Protein AF-A0A256YAK1-F1 (afdb_monomer)

Sequence (68 aa):
MKDMIKILIGLLMLVIPLYLIFPGSCMYSWGVAALNLLKGGIVILIFAVGIITIVIGINDLKENHNSN

Foldseek 3Di:
DVVVVVVVVVVCVVVVLVVLCDPPDPNVVVSVVVVVVVVVVVVVVVVVVVVVVVVVVVVVVVVVVVVD

pLDDT: mean 82.23, std 10.6, range [53.97, 97.12]

Radius of gyration: 22.32 Å; Cα contacts (8 Å, |Δi|>4): 15; chains: 1; bounding box: 60×26×54 Å

Structure (mmCIF, N/CA/C/O backbone):
data_AF-A0A256YAK1-F1
#
_entry.id   AF-A0A256YAK1-F1
#
loop_
_atom_site.group_PDB
_atom_site.id
_atom_site.type_symbol
_atom_site.label_atom_id
_atom_site.label_alt_id
_atom_site.label_comp_id
_atom_site.label_asym_id
_atom_site.label_entity_id
_atom_site.label_seq_id
_atom_site.pdbx_PDB_ins_code
_atom_site.Cartn_x
_atom_site.Cartn_y
_atom_site.Cartn_z
_atom_site.occupancy
_atom_site.B_iso_or_equiv
_atom_site.auth_seq_id
_atom_site.auth_comp_id
_atom_site.auth_asym_id
_atom_site.auth_atom_id
_atom_site.pdbx_PDB_model_num
ATOM 1 N N . MET A 1 1 ? 32.429 -1.745 2.359 1.00 60.56 1 MET A N 1
ATOM 2 C CA . MET A 1 1 ? 31.868 -2.859 1.550 1.00 60.56 1 MET A CA 1
ATOM 3 C C . MET A 1 1 ? 30.410 -3.179 1.883 1.00 60.56 1 MET A C 1
ATOM 5 O O . MET A 1 1 ? 29.608 -3.205 0.961 1.00 60.56 1 MET A O 1
ATOM 9 N N . LYS A 1 2 ? 30.030 -3.390 3.154 1.00 75.69 2 LYS A N 1
ATOM 10 C CA . LYS A 1 2 ? 28.652 -3.775 3.531 1.00 75.69 2 LYS A CA 1
ATOM 11 C C . LYS A 1 2 ? 27.586 -2.725 3.170 1.00 75.69 2 LYS A C 1
ATOM 13 O O . LYS A 1 2 ? 26.500 -3.094 2.738 1.00 75.69 2 LYS A O 1
ATOM 18 N N . ASP A 1 3 ? 27.907 -1.438 3.281 1.00 82.31 3 ASP A N 1
ATOM 19 C CA . ASP A 1 3 ? 26.934 -0.364 3.018 1.00 82.31 3 ASP A CA 1
ATOM 20 C C . ASP A 1 3 ? 26.644 -0.175 1.524 1.00 82.31 3 ASP A C 1
ATOM 22 O O . ASP A 1 3 ? 25.512 0.094 1.138 1.00 82.31 3 ASP A O 1
ATOM 26 N N . MET A 1 4 ? 27.629 -0.448 0.665 1.00 87.50 4 MET A N 1
ATOM 27 C CA . MET A 1 4 ? 27.464 -0.405 -0.791 1.00 87.50 4 MET A CA 1
ATOM 28 C C . MET A 1 4 ? 26.543 -1.527 -1.297 1.00 87.50 4 MET A C 1
ATOM 30 O O . MET A 1 4 ? 25.743 -1.310 -2.200 1.00 87.50 4 MET A O 1
ATOM 34 N N . ILE A 1 5 ? 26.599 -2.707 -0.666 1.00 90.31 5 ILE A N 1
ATOM 35 C CA . ILE A 1 5 ? 25.706 -3.837 -0.965 1.00 90.31 5 ILE A CA 1
ATOM 36 C C . ILE A 1 5 ? 24.265 -3.525 -0.541 1.00 90.31 5 ILE A C 1
ATOM 38 O O . ILE A 1 5 ? 23.340 -3.831 -1.285 1.00 90.31 5 ILE A O 1
ATOM 42 N N . LYS A 1 6 ? 24.059 -2.874 0.615 1.00 86.38 6 LYS A N 1
ATOM 43 C CA . LYS A 1 6 ? 22.721 -2.440 1.059 1.00 86.38 6 LYS A CA 1
ATOM 44 C C . LYS A 1 6 ? 22.099 -1.439 0.087 1.00 86.38 6 LYS A C 1
ATOM 46 O O . LYS A 1 6 ? 20.931 -1.582 -0.261 1.00 86.38 6 LYS A O 1
ATOM 51 N N . ILE A 1 7 ? 22.886 -0.464 -0.370 1.00 88.56 7 ILE A N 1
ATOM 52 C CA . ILE A 1 7 ? 22.441 0.524 -1.361 1.00 88.56 7 ILE A CA 1
ATOM 53 C C . ILE A 1 7 ? 22.112 -0.165 -2.689 1.00 88.56 7 ILE A C 1
ATOM 55 O O . ILE A 1 7 ? 21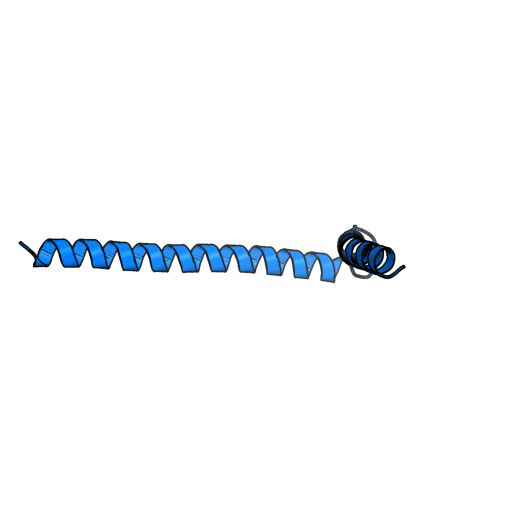.056 0.092 -3.258 1.00 88.56 7 ILE A O 1
ATOM 59 N N . LEU A 1 8 ? 22.963 -1.085 -3.154 1.00 90.75 8 LEU A N 1
ATOM 60 C CA . LEU A 1 8 ? 22.733 -1.832 -4.391 1.00 90.75 8 LEU A CA 1
ATOM 61 C C . LEU A 1 8 ? 21.473 -2.704 -4.319 1.00 90.75 8 LEU A C 1
ATOM 63 O O . LEU A 1 8 ? 20.701 -2.736 -5.270 1.00 90.75 8 LEU A O 1
ATOM 67 N N . ILE A 1 9 ? 21.238 -3.371 -3.187 1.00 90.19 9 ILE A N 1
ATOM 68 C CA . ILE A 1 9 ? 20.032 -4.172 -2.946 1.00 90.19 9 ILE A CA 1
ATOM 69 C C . ILE A 1 9 ? 18.785 -3.291 -2.916 1.00 90.19 9 ILE A C 1
ATOM 71 O O . ILE A 1 9 ? 17.802 -3.630 -3.568 1.00 90.19 9 ILE A O 1
ATOM 75 N N . GLY A 1 10 ? 18.830 -2.151 -2.220 1.00 84.25 10 GLY A N 1
ATOM 76 C CA . GLY A 1 10 ? 17.723 -1.194 -2.204 1.00 84.25 10 GLY A CA 1
ATOM 77 C C . GLY A 1 10 ? 17.414 -0.644 -3.598 1.00 84.25 10 GLY A C 1
ATOM 78 O O . GLY A 1 10 ? 16.252 -0.551 -3.987 1.00 84.25 10 GLY A O 1
ATOM 79 N N . LEU A 1 11 ? 18.454 -0.358 -4.383 1.00 89.69 11 LEU A N 1
ATOM 80 C CA . LEU A 1 11 ? 18.313 0.087 -5.766 1.00 89.69 11 LEU A CA 1
ATOM 81 C C . LEU A 1 11 ? 17.708 -1.010 -6.653 1.00 89.69 11 LEU A C 1
ATOM 83 O O . LEU A 1 11 ? 16.784 -0.731 -7.412 1.00 89.69 11 LEU A O 1
ATOM 87 N N . LEU A 1 12 ? 18.159 -2.262 -6.521 1.00 87.12 12 LEU A N 1
ATOM 88 C CA . LEU A 1 12 ? 17.571 -3.405 -7.230 1.00 87.12 12 LEU A CA 1
ATOM 89 C C . LEU A 1 12 ? 16.084 -3.573 -6.884 1.00 87.12 12 LEU A C 1
ATOM 91 O O . LEU A 1 12 ? 15.261 -3.779 -7.774 1.00 87.12 12 LEU A O 1
ATOM 95 N N . MET A 1 13 ? 15.741 -3.436 -5.600 1.00 80.44 13 MET A N 1
ATOM 96 C CA . MET A 1 13 ? 14.369 -3.528 -5.094 1.00 80.44 13 MET A CA 1
ATOM 97 C C . MET A 1 13 ? 13.441 -2.449 -5.657 1.00 80.44 13 MET A C 1
ATOM 99 O O . MET A 1 13 ? 12.240 -2.681 -5.732 1.00 80.44 13 MET A O 1
ATOM 103 N N . LEU A 1 14 ? 13.974 -1.297 -6.069 1.00 81.62 14 LEU A N 1
ATOM 104 C CA . LEU A 1 14 ? 13.210 -0.246 -6.743 1.00 81.62 14 LEU A CA 1
ATOM 105 C C . LEU A 1 14 ? 13.139 -0.461 -8.259 1.00 81.62 14 LEU A C 1
ATOM 107 O O . LEU A 1 14 ? 12.069 -0.344 -8.852 1.00 81.62 14 LEU A O 1
ATOM 111 N N . VAL A 1 15 ? 14.266 -0.790 -8.895 1.00 81.50 15 VAL A N 1
ATOM 112 C CA . VAL A 1 15 ? 14.382 -0.856 -10.361 1.0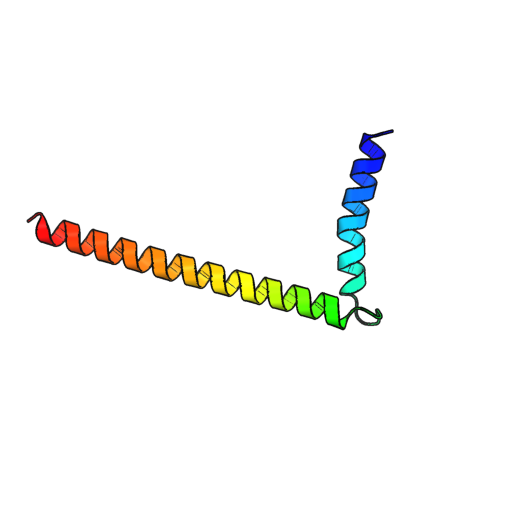0 81.50 15 VAL A CA 1
ATOM 113 C C . VAL A 1 15 ? 13.645 -2.063 -10.948 1.00 81.50 15 VAL A C 1
ATOM 115 O O . VAL A 1 15 ? 13.009 -1.941 -11.992 1.00 81.50 15 VAL A O 1
ATOM 118 N N . ILE A 1 16 ? 13.678 -3.218 -10.277 1.00 77.50 16 ILE A N 1
ATOM 119 C CA . ILE A 1 16 ? 13.012 -4.443 -10.746 1.00 77.50 16 ILE A CA 1
ATOM 120 C C . ILE A 1 16 ? 11.491 -4.257 -10.888 1.00 77.50 16 ILE A C 1
ATOM 122 O O . ILE A 1 16 ? 10.980 -4.481 -11.986 1.00 77.50 16 ILE A O 1
ATOM 126 N N . PRO A 1 17 ? 10.740 -3.822 -9.857 1.00 70.00 17 PRO A N 1
ATOM 127 C CA . PRO A 1 17 ? 9.302 -3.619 -10.005 1.00 70.00 17 PRO A CA 1
ATOM 128 C C . PRO A 1 17 ? 8.967 -2.512 -11.010 1.00 70.00 17 PRO A C 1
ATOM 130 O O . PRO A 1 17 ? 7.994 -2.663 -11.743 1.00 70.00 17 PRO A O 1
ATOM 133 N N . LEU A 1 18 ? 9.791 -1.460 -11.122 1.00 73.44 18 LEU A N 1
ATOM 134 C CA . LEU A 1 18 ? 9.652 -0.425 -12.159 1.00 73.44 18 LEU A CA 1
ATOM 135 C C . LEU A 1 18 ? 9.795 -0.992 -13.584 1.00 73.44 18 LEU A C 1
ATOM 137 O O . LEU A 1 18 ? 9.056 -0.593 -14.481 1.00 73.44 18 LEU A O 1
ATOM 141 N N . TYR A 1 19 ? 10.705 -1.945 -13.797 1.00 71.19 19 TYR A N 1
ATOM 142 C CA . TYR A 1 19 ? 10.860 -2.631 -15.082 1.00 71.19 19 TYR A CA 1
ATOM 143 C C . TYR A 1 19 ? 9.700 -3.597 -15.369 1.00 71.19 19 TYR A C 1
ATOM 145 O O . TYR A 1 19 ? 9.208 -3.654 -16.496 1.00 71.19 19 TYR A O 1
ATOM 153 N N . LEU A 1 20 ? 9.209 -4.315 -14.351 1.00 68.00 20 LEU A N 1
ATOM 154 C CA . LEU A 1 20 ? 8.064 -5.222 -14.493 1.00 68.00 20 LEU A CA 1
A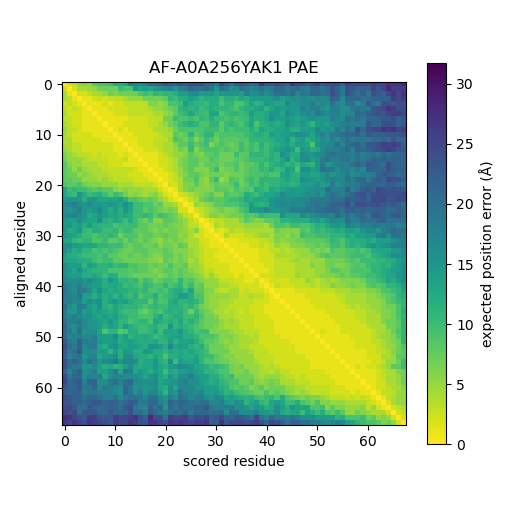TOM 155 C C . LEU A 1 20 ? 6.760 -4.506 -14.853 1.00 68.00 20 LEU A C 1
ATOM 157 O O . LEU A 1 20 ? 5.884 -5.133 -15.431 1.00 68.00 20 LEU A O 1
ATOM 161 N N . ILE A 1 21 ? 6.602 -3.227 -14.517 1.00 66.75 21 ILE A N 1
ATOM 162 C CA . ILE A 1 21 ? 5.413 -2.442 -14.884 1.00 66.75 21 ILE A CA 1
ATOM 163 C C . ILE A 1 21 ? 5.585 -1.696 -16.211 1.00 66.75 21 ILE A C 1
ATOM 165 O O . ILE A 1 21 ? 4.673 -0.982 -16.621 1.00 66.75 21 ILE A O 1
ATOM 169 N N . PHE A 1 22 ? 6.730 -1.826 -16.889 1.00 74.00 22 PHE A N 1
ATOM 170 C CA . PHE A 1 22 ? 6.966 -1.173 -18.173 1.00 74.00 22 PHE A CA 1
ATOM 171 C C . PHE A 1 22 ? 6.264 -1.948 -19.306 1.00 74.00 22 PHE A C 1
ATOM 173 O O . PHE A 1 22 ? 6.405 -3.180 -19.377 1.00 74.00 22 PHE A O 1
ATOM 180 N N . PRO A 1 23 ? 5.504 -1.270 -20.188 1.00 61.88 23 PRO A N 1
ATOM 181 C CA . PRO A 1 23 ? 4.784 -1.925 -21.278 1.00 61.88 23 PRO A CA 1
ATOM 182 C C . PRO A 1 23 ? 5.772 -2.592 -22.246 1.00 61.88 23 PRO A C 1
ATOM 184 O O . PRO A 1 23 ? 6.718 -1.959 -22.706 1.00 61.88 23 PRO A O 1
ATOM 187 N N . GLY A 1 24 ? 5.560 -3.882 -22.536 1.00 68.31 24 GLY A N 1
ATOM 188 C CA . GLY A 1 24 ? 6.452 -4.701 -23.374 1.00 68.31 24 GLY A CA 1
ATOM 189 C C . GLY A 1 24 ? 7.320 -5.710 -22.609 1.00 68.31 24 GLY A C 1
ATOM 190 O O . GLY A 1 24 ? 8.016 -6.506 -23.233 1.00 68.31 24 GLY A O 1
ATOM 191 N N . SER A 1 25 ? 7.261 -5.727 -21.273 1.00 66.62 25 SER A N 1
ATOM 192 C CA . SER A 1 25 ? 7.902 -6.765 -20.457 1.00 66.62 25 SER A CA 1
ATOM 193 C C . SER A 1 25 ? 7.021 -8.020 -20.326 1.00 66.62 25 SER A C 1
ATOM 195 O O . SER A 1 25 ? 5.796 -7.939 -20.244 1.00 66.62 25 SER A O 1
ATOM 197 N N . CYS A 1 26 ? 7.643 -9.204 -20.269 1.00 66.81 26 CYS A N 1
ATOM 198 C CA . CYS A 1 26 ? 6.938 -10.494 -20.165 1.00 66.81 26 CYS A CA 1
ATOM 199 C C . CYS A 1 26 ? 6.016 -10.578 -18.927 1.00 66.81 26 CYS A C 1
ATOM 201 O O . CYS A 1 26 ? 4.965 -11.213 -18.963 1.00 66.81 26 CYS A O 1
ATOM 203 N N . MET A 1 27 ? 6.370 -9.879 -17.841 1.00 67.88 27 MET A N 1
ATOM 204 C CA . MET A 1 27 ? 5.607 -9.847 -16.586 1.00 67.88 27 MET A CA 1
ATOM 205 C C . MET A 1 27 ? 4.756 -8.580 -16.399 1.00 67.88 27 MET A C 1
ATOM 207 O O . MET A 1 27 ? 4.226 -8.367 -15.307 1.00 67.88 27 MET A O 1
ATOM 211 N N . TYR A 1 28 ? 4.565 -7.779 -17.453 1.00 70.62 28 TYR A N 1
ATOM 212 C CA . TYR A 1 28 ? 3.755 -6.555 -17.420 1.00 70.62 28 TYR A CA 1
ATOM 213 C C . TYR A 1 28 ? 2.371 -6.768 -16.796 1.00 70.62 28 TYR A C 1
ATOM 215 O O . TYR A 1 28 ? 1.946 -6.010 -15.926 1.00 70.62 28 TYR A O 1
ATOM 223 N N . SER A 1 29 ? 1.698 -7.860 -17.171 1.00 76.94 29 SER A N 1
ATOM 224 C CA . SER A 1 29 ? 0.382 -8.226 -16.632 1.00 76.94 29 SER A CA 1
ATOM 225 C C . SER A 1 29 ? 0.397 -8.412 -15.109 1.00 76.94 29 SER A C 1
ATOM 227 O O . SER A 1 29 ? -0.481 -7.906 -14.410 1.00 76.94 29 SER A O 1
ATOM 229 N N . TRP A 1 30 ? 1.428 -9.069 -14.569 1.00 76.31 30 TRP A N 1
ATOM 230 C CA . TRP A 1 30 ? 1.549 -9.304 -13.130 1.00 76.31 30 TRP A CA 1
ATOM 231 C C . TRP A 1 30 ? 1.886 -8.019 -12.368 1.00 76.31 30 TRP A C 1
ATOM 233 O O . TRP A 1 30 ? 1.275 -7.746 -11.336 1.00 76.31 30 TRP A O 1
ATOM 243 N N . GLY A 1 31 ? 2.792 -7.191 -12.900 1.00 76.44 31 GLY A N 1
ATOM 244 C CA . GLY A 1 31 ? 3.115 -5.886 -12.318 1.00 76.44 31 GLY A CA 1
ATOM 245 C C . GLY A 1 31 ? 1.892 -4.967 -12.242 1.00 76.44 31 GLY A C 1
ATOM 246 O O . GLY A 1 31 ? 1.617 -4.370 -11.201 1.00 76.44 31 GLY A O 1
ATOM 247 N N . VAL A 1 32 ? 1.098 -4.907 -13.313 1.00 79.38 32 VAL A N 1
ATOM 248 C CA . VAL A 1 32 ? -0.158 -4.143 -13.345 1.00 79.38 32 VAL A CA 1
ATOM 249 C C . VAL A 1 32 ? -1.204 -4.736 -12.395 1.00 79.38 32 VAL A C 1
ATOM 251 O O . VAL A 1 32 ? -1.872 -3.983 -11.685 1.00 79.38 32 V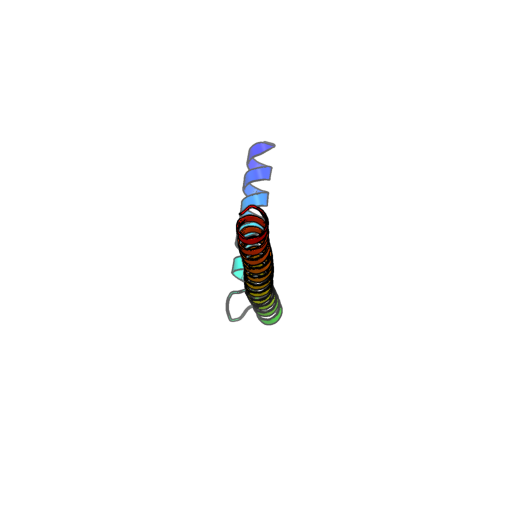AL A O 1
ATOM 254 N N . ALA A 1 33 ? -1.331 -6.065 -12.318 1.00 80.56 33 ALA A N 1
ATOM 255 C CA . ALA A 1 33 ? -2.240 -6.724 -11.380 1.00 80.56 33 ALA A CA 1
ATOM 256 C C . ALA A 1 33 ? -1.871 -6.435 -9.914 1.00 80.56 33 ALA A C 1
ATOM 258 O O . ALA A 1 33 ? -2.751 -6.106 -9.120 1.00 80.56 33 ALA A O 1
ATOM 259 N N . ALA A 1 34 ? -0.582 -6.474 -9.565 1.00 81.75 34 ALA A N 1
ATOM 260 C CA . ALA A 1 34 ? -0.094 -6.126 -8.233 1.00 81.75 34 ALA A CA 1
ATOM 261 C C . ALA A 1 34 ? -0.361 -4.649 -7.892 1.00 81.75 34 ALA A C 1
ATOM 263 O O . ALA A 1 34 ? -0.827 -4.344 -6.794 1.00 81.75 34 ALA A O 1
ATOM 264 N N . LEU A 1 35 ? -0.145 -3.730 -8.843 1.00 81.06 35 LEU A N 1
ATOM 265 C CA . LEU A 1 35 ? -0.489 -2.314 -8.675 1.00 81.06 35 LEU A CA 1
ATOM 266 C C . LEU A 1 35 ? -1.995 -2.100 -8.483 1.00 81.06 35 LEU A C 1
ATOM 268 O O . LEU A 1 35 ? -2.400 -1.294 -7.646 1.00 81.06 35 LEU A O 1
ATOM 272 N N . ASN A 1 36 ? -2.832 -2.811 -9.237 1.00 81.50 36 ASN A N 1
ATOM 273 C CA . ASN A 1 36 ? -4.284 -2.732 -9.098 1.00 81.50 36 ASN A CA 1
ATOM 274 C C . ASN A 1 36 ? -4.762 -3.312 -7.761 1.00 81.50 36 ASN A C 1
ATOM 276 O O . ASN A 1 36 ? -5.647 -2.733 -7.136 1.00 81.50 36 ASN A O 1
ATOM 280 N N . LEU A 1 37 ? -4.140 -4.392 -7.282 1.00 82.88 37 LEU A N 1
ATOM 281 C CA . LEU A 1 37 ? -4.406 -4.955 -5.960 1.00 82.88 37 LEU A CA 1
ATOM 282 C C . LEU A 1 37 ? -3.999 -3.981 -4.850 1.00 82.88 37 LEU A C 1
ATOM 284 O O . LEU A 1 37 ? -4.771 -3.775 -3.918 1.00 82.88 37 LEU A O 1
ATOM 288 N N . LEU A 1 38 ? -2.845 -3.317 -4.974 1.00 84.88 38 LEU A N 1
ATOM 289 C CA . LEU A 1 38 ? -2.410 -2.284 -4.031 1.00 84.88 38 LEU A CA 1
ATOM 290 C C . LEU A 1 38 ? -3.387 -1.101 -4.003 1.00 84.88 38 LEU A C 1
ATOM 292 O O . LEU A 1 38 ? -3.798 -0.668 -2.928 1.00 84.88 38 LEU A O 1
ATOM 296 N N . LYS A 1 39 ? -3.807 -0.608 -5.176 1.00 80.31 39 LYS A N 1
ATOM 297 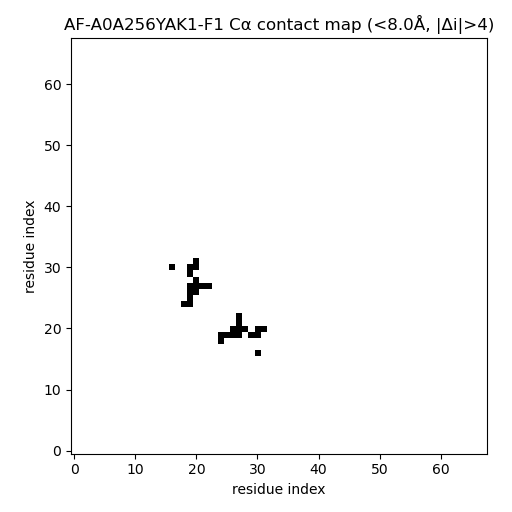C CA . LYS A 1 39 ? -4.826 0.448 -5.288 1.00 80.31 39 LYS A CA 1
ATOM 298 C C . LYS A 1 39 ? -6.145 0.024 -4.638 1.00 80.31 39 LYS A C 1
ATOM 300 O O . LYS A 1 39 ? -6.700 0.790 -3.857 1.00 80.31 39 LYS A O 1
ATOM 305 N N . GLY A 1 40 ? -6.615 -1.195 -4.907 1.00 78.06 40 GLY A N 1
ATOM 306 C CA . GLY A 1 40 ? -7.813 -1.752 -4.274 1.00 78.06 40 GLY A CA 1
ATOM 307 C C . GLY A 1 40 ? -7.673 -1.878 -2.754 1.00 78.06 40 GLY A C 1
ATOM 308 O O . GLY A 1 40 ? -8.578 -1.496 -2.018 1.00 78.06 40 GLY A O 1
ATOM 309 N N . GLY A 1 41 ? -6.512 -2.328 -2.273 1.00 87.44 41 GLY A N 1
ATOM 310 C CA . GLY A 1 41 ? -6.204 -2.440 -0.848 1.00 87.44 41 GLY A CA 1
ATOM 311 C C . GLY A 1 41 ? -6.232 -1.094 -0.124 1.00 87.44 41 GLY A C 1
ATOM 312 O O . GLY A 1 41 ? -6.818 -0.991 0.951 1.00 87.44 41 GLY A O 1
ATOM 313 N N . ILE A 1 42 ? -5.676 -0.041 -0.732 1.00 89.38 42 ILE A N 1
ATOM 314 C CA . ILE A 1 42 ? -5.720 1.323 -0.178 1.00 89.38 42 ILE A CA 1
ATOM 315 C C . ILE A 1 42 ? -7.167 1.816 -0.053 1.00 89.38 42 ILE A C 1
ATOM 317 O O . ILE A 1 42 ? -7.534 2.375 0.978 1.00 89.38 42 ILE A O 1
ATOM 321 N N . VAL A 1 43 ? -8.008 1.581 -1.065 1.00 84.44 43 VAL A N 1
ATOM 322 C CA . VAL A 1 43 ? -9.428 1.970 -1.023 1.00 84.44 43 VAL A CA 1
ATOM 323 C C . VAL A 1 43 ? -10.162 1.261 0.118 1.00 84.44 43 VAL A C 1
ATOM 325 O O . VAL A 1 43 ? -10.894 1.910 0.864 1.00 84.44 43 VAL A O 1
ATOM 328 N N . ILE A 1 44 ? -9.927 -0.041 0.306 1.00 86.94 44 ILE A N 1
ATOM 329 C CA . ILE A 1 44 ? -10.517 -0.814 1.411 1.00 86.94 44 ILE A CA 1
ATOM 330 C C . ILE A 1 44 ? -10.077 -0.254 2.770 1.00 86.94 44 ILE A C 1
ATOM 332 O O . ILE A 1 44 ? -10.911 -0.103 3.662 1.00 86.94 44 ILE A O 1
ATOM 336 N N . LEU A 1 45 ? -8.796 0.096 2.929 1.00 89.62 45 LEU A N 1
ATOM 337 C CA . LEU A 1 45 ? -8.287 0.697 4.166 1.00 89.62 45 LEU A CA 1
ATOM 338 C C . LEU A 1 45 ? -8.960 2.037 4.475 1.00 89.62 45 LEU A C 1
ATOM 340 O O . LEU A 1 45 ? -9.386 2.255 5.606 1.00 89.62 45 LEU A O 1
ATOM 344 N N . ILE A 1 46 ? -9.105 2.911 3.476 1.00 91.69 46 ILE A N 1
ATOM 345 C CA . ILE A 1 46 ? -9.803 4.195 3.636 1.00 91.69 46 ILE A CA 1
ATOM 346 C C . ILE A 1 46 ? -11.256 3.961 4.061 1.00 91.69 46 ILE A C 1
ATOM 348 O O . ILE A 1 46 ? -11.748 4.626 4.972 1.00 91.69 46 ILE A O 1
ATOM 352 N N . PHE A 1 47 ? -11.933 2.992 3.441 1.00 91.44 47 PHE A N 1
ATOM 353 C CA . PHE A 1 47 ? -13.318 2.664 3.767 1.00 91.44 47 PHE A CA 1
ATOM 354 C C . PHE A 1 47 ? -13.461 2.138 5.202 1.00 91.44 47 PHE A C 1
ATOM 356 O O . PHE A 1 47 ? -14.341 2.579 5.940 1.00 91.44 47 PHE A O 1
ATOM 363 N N . ALA A 1 48 ? -12.560 1.249 5.627 1.00 92.88 48 ALA A N 1
ATOM 364 C CA . ALA A 1 48 ? -12.534 0.719 6.986 1.00 92.88 48 ALA A CA 1
ATOM 365 C C . ALA A 1 48 ? -12.312 1.827 8.028 1.00 92.88 48 ALA A C 1
ATOM 367 O O . ALA A 1 48 ? -13.050 1.900 9.010 1.00 92.88 48 ALA A O 1
ATOM 368 N N . VAL A 1 49 ? -11.349 2.725 7.790 1.00 96.06 49 VAL A N 1
ATOM 369 C CA . VAL A 1 49 ? -11.101 3.883 8.663 1.00 96.06 49 VAL A CA 1
ATOM 370 C C . VAL A 1 49 ? -12.335 4.783 8.734 1.00 96.06 49 VAL A C 1
ATOM 372 O O . VAL A 1 49 ? -12.749 5.145 9.831 1.00 96.06 49 VAL A O 1
ATOM 375 N N . GLY A 1 50 ? -12.973 5.082 7.598 1.00 95.44 50 GLY A N 1
ATOM 376 C CA . GLY A 1 50 ? -14.191 5.894 7.558 1.00 95.44 50 GLY A CA 1
ATOM 377 C C . GLY A 1 50 ? -15.333 5.311 8.394 1.00 95.44 50 GLY A C 1
ATOM 378 O O . GLY A 1 50 ? -15.957 6.035 9.168 1.00 95.44 50 GLY A O 1
ATOM 379 N N . ILE A 1 51 ? -15.572 3.997 8.303 1.00 97.06 51 ILE A N 1
ATOM 380 C CA . ILE A 1 51 ? -16.584 3.315 9.126 1.00 97.06 51 ILE A CA 1
ATOM 381 C C . ILE A 1 51 ? -16.248 3.443 10.614 1.00 97.06 51 ILE A C 1
AT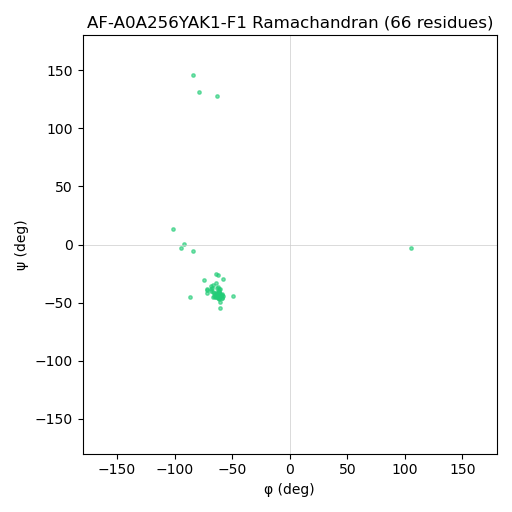OM 383 O O . ILE A 1 51 ? -17.120 3.797 11.405 1.00 97.06 51 ILE A O 1
ATOM 387 N N . ILE A 1 52 ? -14.994 3.186 10.999 1.00 97.12 52 ILE A N 1
ATOM 388 C CA . ILE A 1 52 ? -14.555 3.289 12.397 1.00 97.12 52 ILE A CA 1
ATOM 389 C C . ILE A 1 52 ? -14.789 4.708 12.927 1.00 97.12 52 ILE A C 1
ATOM 391 O O . ILE A 1 52 ? -15.357 4.871 14.004 1.00 97.12 52 ILE A O 1
ATOM 395 N N . THR A 1 53 ? -14.420 5.736 12.159 1.00 96.25 53 THR A N 1
ATOM 396 C CA . THR A 1 53 ? -14.635 7.137 12.542 1.00 96.25 53 THR A CA 1
ATOM 397 C C . THR A 1 53 ? -16.116 7.469 12.720 1.00 96.25 53 THR A C 1
ATOM 399 O O . THR A 1 53 ? -16.469 8.144 13.683 1.00 96.25 53 THR A O 1
ATOM 402 N N . ILE A 1 54 ? -16.995 6.972 11.843 1.00 97.06 54 ILE A N 1
ATOM 403 C CA . ILE A 1 54 ? -18.447 7.166 11.978 1.00 97.06 54 ILE A CA 1
ATOM 404 C C . ILE A 1 54 ? -18.965 6.517 13.265 1.00 97.06 54 ILE A C 1
ATOM 406 O O . ILE A 1 54 ? -19.721 7.145 14.001 1.00 97.06 54 ILE A O 1
ATOM 410 N N . VAL A 1 55 ? -18.550 5.283 13.560 1.00 97.12 55 VAL A N 1
ATOM 411 C CA . VAL A 1 55 ? -18.974 4.568 14.775 1.00 97.12 55 VAL A CA 1
ATOM 412 C C . VAL A 1 55 ? -18.532 5.311 16.034 1.00 97.12 55 VAL A C 1
ATOM 414 O O . VAL A 1 55 ? -19.337 5.480 16.948 1.00 97.12 55 VAL A O 1
ATOM 417 N N . ILE A 1 56 ? -17.287 5.793 16.066 1.00 96.50 56 ILE A N 1
ATOM 418 C CA . ILE A 1 56 ? -16.775 6.605 17.178 1.00 96.50 56 ILE A CA 1
ATOM 419 C C . ILE A 1 56 ? -17.611 7.880 17.327 1.00 96.50 56 ILE A C 1
ATOM 421 O O . ILE A 1 56 ? -18.122 8.142 18.409 1.00 96.50 56 ILE A O 1
ATOM 425 N N . GLY A 1 57 ? -17.848 8.616 16.236 1.00 94.94 57 GLY A N 1
ATOM 426 C CA . GLY A 1 57 ? -18.647 9.843 16.280 1.00 94.94 57 GLY A CA 1
ATOM 427 C C . GLY A 1 57 ? -20.084 9.621 16.767 1.00 94.94 57 GLY A C 1
ATOM 428 O O . GLY A 1 57 ? -20.608 10.429 17.528 1.00 94.94 57 GLY A O 1
ATOM 429 N N . ILE A 1 58 ? -20.725 8.514 16.379 1.00 96.62 58 ILE A N 1
ATOM 430 C CA . ILE A 1 58 ? -22.064 8.156 16.877 1.00 96.62 58 ILE A CA 1
ATOM 431 C C . ILE A 1 58 ? -22.023 7.841 18.377 1.00 96.62 58 ILE A C 1
ATOM 433 O O . ILE A 1 58 ? -22.923 8.259 19.109 1.00 96.62 58 ILE A O 1
ATOM 437 N N . ASN A 1 59 ? -21.001 7.118 18.842 1.00 95.06 59 ASN A N 1
ATOM 438 C CA . ASN A 1 59 ? -20.840 6.819 20.264 1.00 95.06 59 ASN A CA 1
ATOM 439 C C . ASN A 1 59 ? -20.642 8.093 21.091 1.00 95.06 59 ASN A C 1
ATOM 441 O O . ASN A 1 59 ? -21.338 8.254 22.091 1.00 95.06 59 ASN A O 1
ATOM 445 N N . ASP A 1 60 ? -19.798 9.020 20.634 1.00 93.06 60 ASP A N 1
ATOM 446 C CA . ASP A 1 60 ? -19.559 10.301 21.308 1.00 93.06 60 ASP A CA 1
ATOM 447 C C . ASP A 1 60 ? -20.848 11.139 21.406 1.00 93.06 60 ASP A C 1
ATOM 449 O O . ASP A 1 60 ? -21.170 11.694 22.460 1.00 93.06 60 ASP A O 1
ATOM 453 N N . LEU A 1 61 ? -21.643 11.192 20.327 1.00 93.06 61 LEU A N 1
ATOM 454 C CA . LEU A 1 61 ? -22.942 11.879 20.326 1.00 93.06 61 LEU A CA 1
ATOM 455 C C . LEU A 1 61 ? -23.936 11.242 21.306 1.00 93.06 61 LEU A C 1
ATOM 457 O O . LEU A 1 61 ? -24.674 11.947 21.997 1.00 93.06 61 LEU A O 1
ATOM 461 N N . LYS A 1 62 ? -23.962 9.908 21.370 1.00 87.56 62 LYS A N 1
ATOM 462 C CA . LYS A 1 62 ? -24.837 9.157 22.275 1.00 87.56 62 LYS A CA 1
ATOM 463 C C . LYS A 1 62 ? -24.436 9.334 23.740 1.00 87.56 62 LYS A C 1
ATOM 465 O O . LYS A 1 62 ? -25.315 9.425 24.595 1.00 87.56 62 LYS A O 1
ATOM 470 N N . GLU A 1 63 ? -23.142 9.376 24.035 1.00 85.94 63 GLU A N 1
ATOM 471 C CA . GLU A 1 63 ? -22.627 9.581 25.390 1.00 85.94 63 GLU A CA 1
ATOM 472 C C . GLU A 1 63 ? -22.959 10.982 25.915 1.00 85.94 63 GLU A C 1
ATOM 474 O O . GLU A 1 63 ? -23.501 11.110 27.012 1.00 85.94 63 GLU A O 1
ATOM 479 N N . ASN A 1 64 ? -22.770 12.021 25.096 1.00 75.62 64 ASN A N 1
ATOM 480 C CA . ASN A 1 64 ? -23.124 13.394 25.463 1.00 75.62 64 ASN A CA 1
ATOM 481 C C . ASN A 1 64 ? -24.638 13.580 25.711 1.00 75.62 64 ASN A C 1
ATOM 483 O O . ASN A 1 64 ? -25.037 14.286 26.633 1.00 75.62 64 ASN A O 1
ATOM 487 N N . HIS A 1 65 ? -25.502 12.912 24.937 1.00 75.88 65 HIS A N 1
ATOM 488 C CA . HIS A 1 65 ? -26.954 12.972 25.155 1.00 75.88 65 HIS A CA 1
ATOM 489 C C . HIS A 1 65 ? -27.397 12.325 26.482 1.00 75.88 65 HIS A C 1
ATOM 491 O O . HIS A 1 65 ? -28.343 12.800 27.096 1.00 75.88 65 HIS A O 1
ATOM 497 N N . ASN A 1 66 ? -26.740 11.252 26.937 1.00 70.25 66 ASN A N 1
ATOM 498 C CA . ASN A 1 66 ? -27.101 10.543 28.176 1.00 70.25 66 ASN A CA 1
ATOM 499 C C . ASN A 1 66 ? -26.504 11.162 29.456 1.00 70.25 66 ASN A C 1
ATOM 501 O O . ASN A 1 66 ? -26.800 10.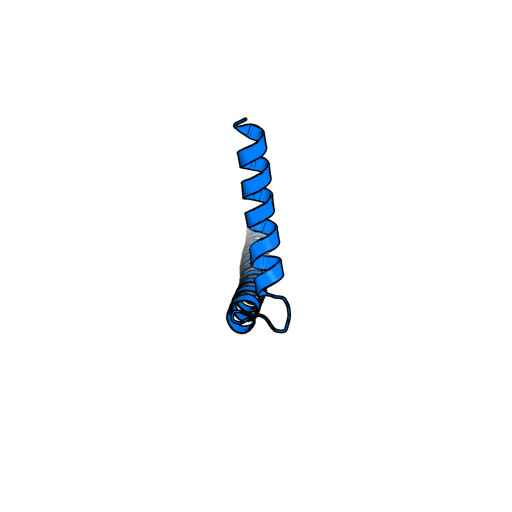682 30.549 1.00 70.25 66 ASN A O 1
ATOM 505 N N . SER A 1 67 ? -25.643 12.175 29.327 1.00 63.06 67 SER A N 1
ATOM 506 C CA . SER A 1 67 ? -24.998 12.869 30.450 1.00 63.06 67 SER A CA 1
ATOM 507 C C . SER A 1 67 ? -25.738 14.144 30.902 1.00 63.06 67 SER A C 1
ATOM 509 O O . SER A 1 67 ? -25.291 14.773 31.865 1.00 63.06 67 SER A O 1
ATOM 511 N N . ASN A 1 68 ? -26.827 14.532 30.226 1.00 53.97 68 ASN A N 1
ATOM 512 C CA . ASN A 1 68 ? -27.721 15.642 30.596 1.00 53.97 68 ASN A CA 1
ATOM 513 C C . ASN A 1 68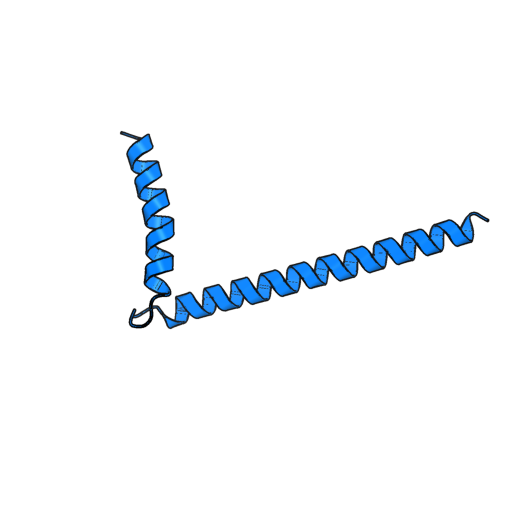 ? -29.053 15.107 31.128 1.00 53.97 68 ASN A C 1
ATOM 515 O O . ASN A 1 68 ? -29.658 15.806 31.971 1.00 53.97 68 ASN A O 1
#

Secondary structure (DSSP, 8-state):
-HHHHHHHHHHHHHHHHHHHTSTT-TTHHHHHHHHHHHHHHHHHHHHHHHHHHHHHHHHHHHHHHHT-

Mean predicted aligned error: 10.28 Å

Solvent-accessible surface area (backbone atoms only — not comparable to full-atom values): 3811 Å² total; per-residue (Å²): 112,73,66,60,51,52,52,50,50,54,49,48,67,52,51,51,59,58,50,28,53,34,91,89,39,96,48,22,68,57,38,48,48,52,52,52,49,52,54,50,50,52,53,51,51,54,51,54,51,53,52,52,52,51,53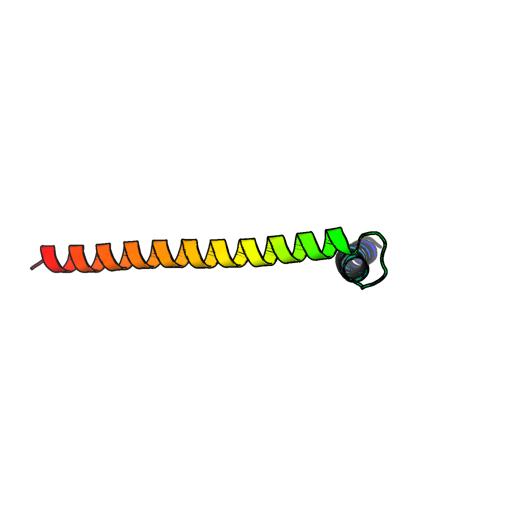,51,52,52,49,55,56,53,52,60,64,75,75,111